Protein AF-A0A822A5V2-F1 (afdb_monomer_lite)

pLDDT: mean 75.01, std 18.87, range [38.03, 96.69]

Sequence (146 aa):
MGPTRIIEQYFSYCEELCQGFEPLARSSLFTILDVCKSSTRKSLQGIDYFAADAGEGFEASEILKENQIRSFFGRMDRERQKASSKESNIIPMDIDNNAGENSNEEIELDLEALEDFQDIEAAVEETTVIINTFASAKTALETSTT

Radius of gyration: 35.61 Å; chains: 1; bounding box: 62×39×104 Å

Foldseek 3Di:
DDLVVVVVVQVVCCVPPVVPDDDDDPVVSVVVVVVVVVVVVVVVVVVVVVVVVVVVVVVVVVVVVVVVVVVVVVVVVVVVVVVVVVVVPDDDDDDDDDDDDDDPPDDPDPPPPPPPPPVVVVVVVVVVVVVVVVVVVVVVVVVVVD

Structure (mmCIF, N/CA/C/O backbone):
data_AF-A0A822A5V2-F1
#
_entry.id   AF-A0A822A5V2-F1
#
loop_
_atom_site.group_PDB
_atom_site.id
_atom_site.type_symbol
_atom_site.label_atom_id
_atom_site.label_alt_id
_atom_site.label_comp_id
_atom_site.label_asym_id
_atom_site.label_entity_id
_atom_site.label_seq_id
_atom_site.pdbx_PDB_ins_code
_atom_site.Cartn_x
_atom_site.Cartn_y
_atom_site.Cartn_z
_atom_site.occupancy
_atom_site.B_iso_or_equiv
_atom_site.auth_seq_id
_atom_site.auth_comp_id
_atom_site.auth_asym_id
_atom_site.auth_atom_id
_atom_site.pdbx_PDB_model_num
ATOM 1 N N . MET A 1 1 ? -0.060 -11.703 13.707 1.00 60.88 1 MET A N 1
ATOM 2 C CA . MET A 1 1 ? -1.080 -11.363 14.726 1.00 60.88 1 MET A CA 1
ATOM 3 C C . MET A 1 1 ? -2.455 -11.708 14.167 1.00 60.88 1 MET A C 1
ATOM 5 O O . MET A 1 1 ? -2.743 -11.298 13.053 1.00 60.88 1 MET A O 1
ATOM 9 N N . GLY A 1 2 ? -3.255 -12.522 14.863 1.00 86.25 2 GLY A N 1
ATOM 10 C CA . GLY A 1 2 ? -4.600 -12.906 14.405 1.00 86.25 2 GLY A CA 1
ATOM 11 C C . GLY A 1 2 ? -5.673 -11.899 14.849 1.00 86.25 2 GLY A C 1
ATOM 12 O O . GLY A 1 2 ? -5.506 -11.298 15.910 1.00 86.25 2 GLY A O 1
ATOM 13 N N . PRO A 1 3 ? -6.777 -11.725 14.095 1.00 90.38 3 PRO A N 1
ATOM 14 C CA . PRO A 1 3 ? -7.805 -10.720 14.391 1.00 90.38 3 PRO A CA 1
ATOM 15 C C . PRO A 1 3 ? -8.432 -10.891 15.782 1.00 90.38 3 PRO A C 1
ATOM 17 O O . PRO A 1 3 ? -8.658 -9.905 16.472 1.00 90.38 3 PRO A O 1
ATOM 20 N N . THR A 1 4 ? -8.598 -12.128 16.258 1.00 94.12 4 THR A N 1
ATOM 21 C CA . THR A 1 4 ? -9.082 -12.423 17.618 1.00 94.12 4 THR A CA 1
ATOM 22 C C . THR A 1 4 ? -8.193 -11.820 18.708 1.00 94.12 4 THR A C 1
ATOM 24 O O . THR A 1 4 ? -8.698 -11.211 19.642 1.00 94.12 4 THR A O 1
ATOM 27 N N . ARG A 1 5 ? -6.867 -11.924 18.556 1.00 95.38 5 ARG A N 1
ATOM 28 C CA . ARG A 1 5 ? -5.882 -11.407 19.520 1.00 95.38 5 ARG A CA 1
ATOM 29 C C . ARG A 1 5 ? -5.918 -9.878 19.596 1.00 95.38 5 ARG A C 1
ATOM 31 O O . ARG A 1 5 ? -5.816 -9.316 20.678 1.00 95.38 5 ARG A O 1
ATOM 38 N N . ILE A 1 6 ? -6.069 -9.219 18.446 1.00 94.81 6 ILE A N 1
ATOM 39 C CA . ILE A 1 6 ? -6.173 -7.753 18.351 1.00 94.81 6 ILE A CA 1
ATOM 40 C C . ILE A 1 6 ? -7.456 -7.275 19.040 1.00 94.81 6 ILE A C 1
ATOM 42 O O . ILE A 1 6 ? -7.445 -6.291 19.770 1.00 94.81 6 ILE A O 1
ATOM 46 N N . ILE A 1 7 ? -8.553 -8.005 18.843 1.00 95.62 7 ILE A N 1
ATOM 47 C CA . ILE A 1 7 ? -9.839 -7.711 19.478 1.00 95.62 7 ILE A CA 1
ATOM 48 C C . ILE A 1 7 ? -9.764 -7.900 20.999 1.00 95.62 7 ILE A C 1
ATOM 50 O O . ILE A 1 7 ? -10.285 -7.072 21.736 1.00 95.62 7 ILE A O 1
ATOM 54 N N . GLU A 1 8 ? -9.102 -8.952 21.484 1.00 94.94 8 GLU A N 1
ATOM 55 C CA . GLU A 1 8 ? -8.867 -9.152 22.922 1.00 94.94 8 GLU A CA 1
ATOM 56 C C . GLU A 1 8 ? -8.075 -7.990 23.531 1.00 94.94 8 GLU A C 1
ATOM 58 O O . GLU A 1 8 ? -8.484 -7.447 24.552 1.00 94.94 8 GLU A O 1
ATOM 63 N N . GLN A 1 9 ? -7.004 -7.550 22.866 1.00 94.88 9 GLN A N 1
ATOM 64 C CA . GLN A 1 9 ? -6.216 -6.394 23.304 1.00 94.88 9 GLN A CA 1
ATOM 65 C C . GLN A 1 9 ? -7.025 -5.095 23.311 1.00 94.88 9 GLN A C 1
ATOM 67 O O . GLN A 1 9 ? -6.864 -4.290 24.222 1.00 94.88 9 GLN A O 1
ATOM 72 N N . TYR A 1 10 ? -7.905 -4.897 22.326 1.00 94.62 10 TYR A N 1
ATOM 73 C CA . TYR A 1 10 ? -8.815 -3.754 22.299 1.00 94.62 10 TYR A CA 1
ATOM 74 C C . TYR A 1 10 ? -9.732 -3.731 23.528 1.00 94.62 10 TYR A C 1
ATOM 76 O O . TYR A 1 10 ? -9.873 -2.687 24.159 1.00 94.62 10 TYR A O 1
ATOM 84 N N . PHE A 1 11 ? -10.309 -4.874 23.910 1.00 94.25 11 PHE A N 1
ATOM 85 C CA . PHE A 1 11 ? -11.147 -4.934 25.109 1.00 94.25 11 PHE A CA 1
ATOM 86 C C . PHE A 1 11 ? -10.349 -4.697 26.390 1.00 94.25 11 PHE A C 1
ATOM 88 O O . PHE A 1 11 ? -10.788 -3.893 27.205 1.00 94.25 11 PHE A O 1
ATOM 95 N N . SER A 1 12 ? -9.166 -5.305 26.539 1.00 93.44 12 SER A N 1
ATOM 96 C CA . SER A 1 12 ? -8.291 -5.041 27.693 1.00 93.44 12 SER A CA 1
ATOM 97 C C . SER A 1 12 ? -7.921 -3.559 27.798 1.00 93.44 12 SER A C 1
ATOM 99 O O . SER A 1 12 ? -7.987 -2.976 28.873 1.00 93.44 12 SER A O 1
ATOM 101 N N . TYR A 1 13 ? -7.621 -2.914 26.669 1.00 93.62 13 TYR A N 1
ATOM 102 C CA . TYR A 1 13 ? -7.358 -1.477 26.620 1.00 93.62 13 TYR A CA 1
ATOM 103 C C . TYR A 1 13 ? -8.572 -0.644 27.063 1.00 93.62 13 TYR A C 1
ATOM 105 O O . TYR A 1 13 ? -8.426 0.293 27.848 1.00 93.62 13 TYR A O 1
ATOM 113 N N . CYS A 1 14 ? -9.775 -0.987 26.592 1.00 91.88 14 CYS A N 1
ATOM 114 C CA . CYS A 1 14 ? -10.994 -0.277 26.974 1.00 91.88 14 CYS A CA 1
ATOM 115 C C . CYS A 1 14 ? -11.336 -0.443 28.462 1.00 91.88 14 CYS A C 1
ATOM 117 O O . CYS A 1 14 ? -11.802 0.514 29.077 1.00 91.88 14 CYS A O 1
ATOM 119 N N . GLU A 1 15 ? -11.083 -1.620 29.039 1.00 89.44 15 GLU A N 1
ATOM 120 C CA . GLU A 1 15 ? -11.267 -1.886 30.471 1.00 89.44 15 GLU A CA 1
ATOM 121 C C . GLU A 1 15 ? -10.287 -1.087 31.342 1.00 89.44 15 GLU A C 1
ATOM 123 O O . GLU A 1 15 ? -10.675 -0.575 32.392 1.00 89.44 15 GLU A O 1
ATOM 128 N N . GLU A 1 16 ? -9.033 -0.952 30.906 1.00 90.69 16 GLU A N 1
ATOM 129 C CA . GLU A 1 16 ? -7.975 -0.308 31.690 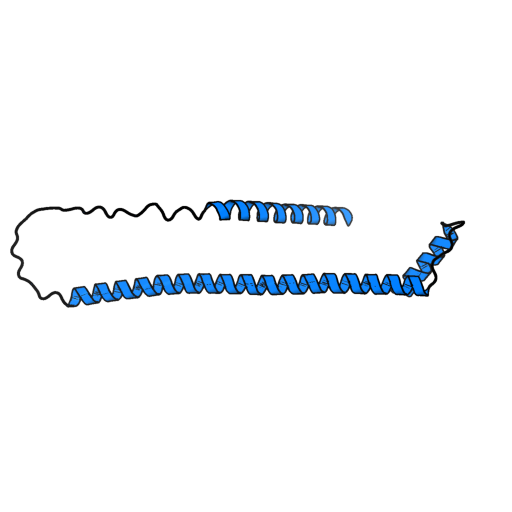1.00 90.69 16 GLU A CA 1
ATOM 130 C C . GLU A 1 16 ? -7.973 1.224 31.579 1.00 90.69 16 GLU A C 1
ATOM 132 O O . GLU A 1 16 ? -7.717 1.914 32.566 1.00 90.69 16 GLU A O 1
ATOM 137 N N . LEU A 1 17 ? -8.227 1.773 30.386 1.00 87.56 17 LEU A N 1
ATOM 138 C CA . LEU A 1 17 ? -7.911 3.173 30.072 1.00 87.56 17 LEU A CA 1
ATOM 139 C C . LEU A 1 17 ? -9.111 4.007 29.610 1.00 87.56 17 LEU A C 1
ATOM 141 O O . LEU A 1 17 ? -9.004 5.231 29.539 1.00 87.56 17 LEU A O 1
ATOM 145 N N . CYS A 1 18 ? -10.256 3.390 29.306 1.00 80.62 18 CYS A N 1
ATOM 146 C CA . CYS A 1 18 ? -11.403 4.081 28.709 1.00 80.62 18 CYS A CA 1
ATOM 147 C C . CYS A 1 18 ? -12.631 4.110 29.634 1.00 80.62 18 CYS A C 1
ATOM 149 O O . CYS A 1 18 ? -13.735 3.730 29.241 1.00 80.62 18 CYS A O 1
ATOM 151 N N . GLN A 1 19 ? -12.465 4.589 30.871 1.00 79.00 19 GLN A N 1
ATOM 152 C CA . GLN A 1 19 ? -13.577 4.733 31.816 1.00 79.00 19 GLN A CA 1
ATOM 153 C C . GLN A 1 19 ? -14.665 5.671 31.248 1.00 79.00 19 GLN A C 1
ATOM 155 O O . GLN A 1 19 ? -14.422 6.855 31.025 1.00 79.00 19 GLN A O 1
ATOM 160 N N . GLY A 1 20 ? -15.864 5.131 30.998 1.00 79.25 20 GLY A N 1
ATOM 161 C CA . GLY A 1 20 ? -17.001 5.856 30.407 1.00 79.25 20 GLY A CA 1
ATOM 162 C C . GLY A 1 20 ? -17.169 5.700 28.889 1.00 79.25 20 GLY A C 1
ATOM 163 O O . GLY A 1 20 ? -18.099 6.275 28.328 1.00 79.25 20 GLY A O 1
ATOM 164 N N . PHE A 1 21 ? -16.311 4.923 28.223 1.00 83.19 21 PHE A N 1
ATOM 165 C CA . PHE A 1 21 ? -16.451 4.585 26.808 1.00 83.19 21 PHE A CA 1
ATOM 166 C C . PHE A 1 21 ? -17.109 3.212 26.645 1.00 83.19 21 PHE A C 1
ATOM 168 O O . PHE A 1 21 ? -16.664 2.235 27.246 1.00 83.19 21 PHE A O 1
ATOM 175 N N . GLU A 1 22 ? -18.150 3.123 25.817 1.00 89.31 22 GLU A N 1
ATOM 176 C CA . GLU A 1 22 ? -18.754 1.838 25.466 1.00 89.31 22 GLU A CA 1
ATOM 177 C C . GLU A 1 22 ? -17.972 1.208 24.300 1.00 89.31 22 GLU A C 1
ATOM 179 O O . GLU A 1 22 ? -17.947 1.772 23.201 1.00 89.31 22 GLU A O 1
ATOM 184 N N . PRO A 1 23 ? -17.290 0.068 24.518 1.00 91.12 23 PRO A N 1
ATOM 185 C CA . PRO A 1 23 ? -16.477 -0.551 23.485 1.00 91.12 23 PRO A CA 1
ATOM 186 C C . PRO A 1 23 ? -17.340 -1.081 22.337 1.00 91.12 23 PRO A C 1
ATOM 188 O O . PRO A 1 23 ? -18.458 -1.563 22.527 1.00 91.12 23 PRO A O 1
ATOM 191 N N . LEU A 1 24 ? -16.791 -1.037 21.123 1.00 93.81 24 LEU A N 1
ATOM 192 C CA . LEU A 1 24 ? -17.468 -1.558 19.940 1.00 93.81 24 LEU A CA 1
ATOM 193 C C . LEU A 1 24 ? -17.725 -3.064 20.071 1.00 93.81 24 LEU A C 1
ATOM 195 O O . LEU A 1 24 ? -16.899 -3.829 20.575 1.00 93.81 24 LEU A O 1
ATOM 199 N N . ALA A 1 25 ? -18.858 -3.506 19.523 1.00 94.81 25 ALA A N 1
ATOM 200 C CA . ALA A 1 25 ? -19.194 -4.921 19.457 1.00 94.81 25 ALA A CA 1
ATOM 201 C C . ALA A 1 25 ? -18.127 -5.720 18.688 1.00 94.81 25 ALA A C 1
ATOM 203 O O . ALA A 1 25 ? -17.580 -5.263 17.679 1.00 94.81 25 ALA A O 1
ATOM 204 N N . ARG A 1 26 ? -17.893 -6.969 19.119 1.00 94.56 26 ARG A N 1
ATOM 205 C CA . ARG A 1 26 ? -16.935 -7.891 18.475 1.00 94.56 26 ARG A CA 1
ATOM 206 C C . ARG A 1 26 ? -17.142 -8.003 16.967 1.00 94.56 26 ARG A C 1
ATOM 208 O O . ARG A 1 26 ? -16.166 -7.993 16.227 1.00 94.56 26 ARG A O 1
ATOM 215 N N . SER A 1 27 ? -18.392 -8.101 16.514 1.00 95.88 27 SER A N 1
ATOM 216 C CA . SER A 1 27 ? -18.734 -8.195 15.090 1.00 95.88 27 SER A CA 1
ATOM 217 C C . SER A 1 27 ? -18.236 -6.986 14.299 1.00 95.88 27 SER A C 1
ATOM 219 O O . SER A 1 27 ? -17.598 -7.163 13.267 1.00 95.88 27 SER A O 1
ATOM 221 N N . SER A 1 28 ? -18.451 -5.772 14.807 1.00 96.69 28 SER A N 1
ATOM 222 C CA . SER A 1 28 ? -17.981 -4.536 14.176 1.00 96.69 28 SER A CA 1
ATOM 223 C C . SER A 1 28 ? -16.459 -4.497 14.069 1.00 96.69 28 SER A C 1
ATOM 225 O O . SER A 1 28 ? -15.928 -4.142 13.020 1.00 96.69 28 SER A O 1
ATOM 227 N N . LEU A 1 29 ? -15.749 -4.919 15.119 1.00 96.00 29 LEU A N 1
ATOM 228 C CA . LEU A 1 29 ? -14.286 -4.987 15.103 1.00 96.00 29 LEU A CA 1
ATOM 229 C C . LEU A 1 29 ? -13.772 -5.999 14.072 1.00 96.00 29 LEU A C 1
ATOM 231 O O . LEU A 1 29 ? -12.828 -5.701 13.343 1.00 96.00 29 LEU A O 1
ATOM 235 N N . PHE A 1 30 ? -14.410 -7.168 13.955 1.00 95.88 30 PHE A N 1
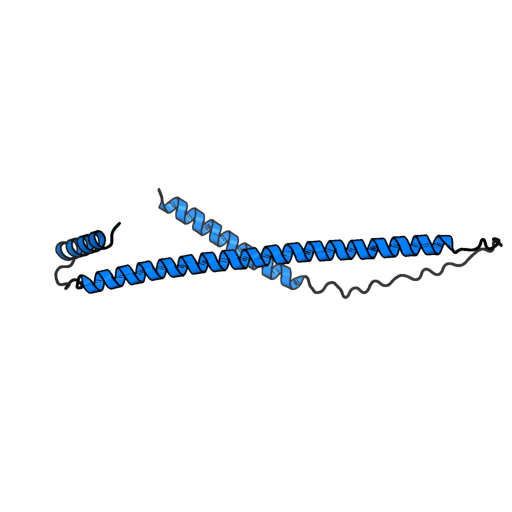ATOM 236 C CA . PHE A 1 30 ? -14.075 -8.133 12.905 1.00 95.88 30 PHE A CA 1
ATOM 237 C C . PHE A 1 30 ? -14.298 -7.556 11.506 1.00 95.88 30 PHE A C 1
ATOM 239 O O . PHE A 1 30 ? -13.420 -7.699 10.658 1.00 95.88 30 PHE A O 1
ATOM 246 N N . THR A 1 31 ? -15.415 -6.860 11.279 1.00 96.38 31 THR A N 1
ATOM 247 C CA . THR A 1 31 ? -15.690 -6.187 10.002 1.00 96.38 31 THR A CA 1
ATOM 248 C C . THR A 1 31 ? -14.618 -5.152 9.674 1.00 96.38 31 THR A C 1
ATOM 250 O O . THR A 1 31 ? -14.107 -5.132 8.559 1.00 96.38 31 THR A O 1
ATOM 253 N N . ILE A 1 32 ? -14.229 -4.319 10.644 1.00 95.50 32 ILE A N 1
ATOM 254 C CA . ILE A 1 32 ? -13.173 -3.313 10.462 1.00 95.50 32 ILE A CA 1
ATOM 255 C C . ILE A 1 32 ? -11.857 -3.987 10.065 1.00 95.50 32 ILE A C 1
ATOM 257 O O . ILE A 1 32 ? -11.239 -3.599 9.076 1.00 95.50 32 ILE A O 1
ATOM 261 N N . LEU A 1 33 ? -11.438 -5.020 10.799 1.00 94.94 33 LEU A N 1
ATOM 262 C CA . LEU A 1 33 ? -10.190 -5.727 10.513 1.00 94.94 33 LEU A CA 1
ATOM 263 C C . LEU A 1 33 ? -10.207 -6.413 9.140 1.00 94.94 33 LEU A C 1
ATOM 265 O O . LEU A 1 33 ? -9.185 -6.424 8.452 1.00 94.94 33 LEU A O 1
ATOM 269 N N . ASP A 1 34 ? -11.351 -6.953 8.721 1.00 93.81 34 ASP A N 1
ATOM 270 C CA . ASP A 1 34 ? -11.504 -7.586 7.411 1.00 93.81 34 ASP A CA 1
ATOM 271 C C . ASP A 1 34 ? -11.448 -6.571 6.258 1.00 93.81 34 ASP A C 1
ATOM 273 O O . ASP A 1 34 ? -10.752 -6.786 5.260 1.00 93.81 34 ASP A O 1
ATOM 277 N N . VAL A 1 35 ? -12.097 -5.415 6.425 1.00 94.12 35 VAL A N 1
ATOM 278 C CA . VAL A 1 35 ? -12.021 -4.306 5.464 1.00 94.12 35 VAL A CA 1
ATOM 279 C C . VAL A 1 35 ? -10.595 -3.775 5.368 1.00 94.12 35 VAL A C 1
ATOM 281 O O . VAL A 1 35 ? -10.089 -3.613 4.258 1.00 94.12 35 VAL A O 1
ATOM 284 N N . CYS A 1 36 ? -9.912 -3.559 6.494 1.00 91.38 36 CYS A N 1
ATOM 285 C CA . CYS A 1 36 ? -8.517 -3.115 6.510 1.00 91.38 36 CYS A CA 1
ATOM 286 C C . CYS A 1 36 ? -7.608 -4.108 5.780 1.00 91.38 36 CYS A C 1
ATOM 288 O O . CYS A 1 36 ? -6.856 -3.715 4.890 1.00 91.38 36 CYS A O 1
ATOM 290 N N . LYS A 1 37 ? -7.735 -5.408 6.075 1.00 89.44 37 LYS A N 1
ATOM 291 C CA . LYS A 1 37 ? -6.986 -6.468 5.386 1.00 89.44 37 LYS A CA 1
ATOM 292 C C . LYS A 1 37 ? -7.253 -6.462 3.880 1.00 89.44 37 LYS A C 1
ATOM 294 O O . LYS A 1 37 ? -6.324 -6.578 3.080 1.00 89.44 37 LYS A O 1
ATOM 299 N N . SER A 1 38 ? -8.516 -6.321 3.495 1.00 84.88 38 SER A N 1
ATOM 300 C CA . SER A 1 38 ? -8.930 -6.257 2.094 1.00 84.88 38 SER A CA 1
ATOM 301 C C . SER A 1 38 ? -8.390 -5.012 1.390 1.00 84.88 38 SER A C 1
ATOM 303 O O . SER A 1 38 ? -7.961 -5.103 0.243 1.00 84.88 38 SER A O 1
ATOM 305 N N . SER A 1 39 ? -8.368 -3.867 2.072 1.00 90.50 39 SER A N 1
ATOM 306 C CA . SER A 1 39 ? -7.810 -2.611 1.566 1.00 90.50 39 SER A CA 1
ATOM 307 C C . SER A 1 39 ? -6.307 -2.732 1.318 1.00 90.50 39 SER A C 1
ATOM 309 O O . SER A 1 39 ? -5.841 -2.462 0.212 1.00 90.50 39 SER A O 1
ATOM 311 N N . THR A 1 40 ? -5.556 -3.255 2.293 1.00 89.69 40 THR A N 1
ATOM 312 C CA . THR A 1 40 ? -4.116 -3.511 2.145 1.00 89.69 40 THR A CA 1
ATOM 313 C C . THR A 1 40 ? -3.833 -4.455 0.981 1.00 89.69 40 THR A C 1
ATOM 315 O O . THR A 1 40 ? -2.952 -4.181 0.173 1.00 89.69 40 THR A O 1
ATOM 318 N N . ARG A 1 41 ? -4.614 -5.535 0.841 1.00 92.06 41 ARG A N 1
ATOM 319 C CA . ARG A 1 41 ? -4.458 -6.480 -0.271 1.00 92.06 41 ARG A CA 1
ATOM 320 C C . ARG A 1 41 ? -4.714 -5.826 -1.631 1.00 92.06 41 ARG A C 1
ATOM 322 O O . ARG A 1 41 ? -3.946 -6.063 -2.554 1.00 92.06 41 ARG A O 1
ATOM 329 N N . LYS A 1 42 ? -5.775 -5.022 -1.757 1.00 90.94 42 LYS A N 1
ATOM 330 C CA . LYS A 1 42 ? -6.094 -4.300 -3.000 1.00 90.94 42 LYS A CA 1
ATOM 331 C C . LYS A 1 42 ? -5.013 -3.284 -3.358 1.00 90.94 42 LYS A C 1
ATOM 333 O O . LYS A 1 42 ? -4.641 -3.203 -4.519 1.00 90.94 42 LYS A O 1
ATOM 338 N N . SER A 1 43 ? -4.508 -2.545 -2.371 1.00 92.44 43 SER A N 1
ATOM 339 C CA . SER A 1 43 ? -3.412 -1.591 -2.566 1.00 92.44 43 SER A CA 1
ATOM 340 C C . SER A 1 43 ? -2.152 -2.290 -3.082 1.00 92.44 43 SER A C 1
ATOM 342 O O . SER A 1 43 ? -1.599 -1.885 -4.099 1.00 92.44 43 SER A O 1
ATOM 344 N N . LEU A 1 44 ? -1.767 -3.407 -2.453 1.00 91.69 44 LEU A N 1
ATOM 345 C CA . LEU A 1 44 ? -0.614 -4.201 -2.881 1.00 91.69 44 LEU A CA 1
ATOM 346 C C . LEU A 1 44 ? -0.792 -4.751 -4.302 1.00 91.69 44 LEU A C 1
ATOM 348 O O . LEU A 1 44 ? 0.091 -4.604 -5.133 1.00 91.69 44 LEU A O 1
ATOM 352 N N . GLN A 1 45 ? -1.968 -5.305 -4.606 1.00 91.44 45 GLN A N 1
ATOM 353 C CA . GLN A 1 45 ? -2.277 -5.789 -5.950 1.00 91.44 45 GLN A CA 1
ATOM 354 C C . GLN A 1 45 ? -2.243 -4.663 -6.995 1.00 91.44 45 GLN A C 1
ATOM 356 O O . GLN A 1 45 ? -1.818 -4.886 -8.124 1.00 91.44 45 GLN A O 1
ATOM 361 N N . GLY A 1 46 ? -2.701 -3.461 -6.634 1.00 92.62 46 GLY A N 1
ATOM 362 C CA . GLY A 1 46 ? -2.595 -2.283 -7.491 1.00 92.62 46 GLY A CA 1
ATOM 363 C C . GLY A 1 46 ? -1.138 -1.935 -7.794 1.00 92.62 46 GLY A C 1
ATOM 364 O O . GLY A 1 46 ? -0.809 -1.685 -8.947 1.00 92.62 46 GLY A O 1
ATOM 365 N N . ILE A 1 47 ? -0.262 -1.987 -6.786 1.00 94.81 47 ILE A N 1
ATOM 366 C CA . ILE A 1 47 ? 1.185 -1.789 -6.960 1.00 94.81 47 ILE A CA 1
ATOM 367 C C . ILE A 1 47 ? 1.777 -2.856 -7.886 1.00 94.81 47 ILE A C 1
ATOM 369 O O . ILE A 1 47 ? 2.508 -2.501 -8.805 1.00 94.81 47 ILE A O 1
ATOM 373 N N . ASP A 1 48 ? 1.438 -4.132 -7.688 1.00 93.62 48 ASP A N 1
ATOM 374 C CA . ASP A 1 48 ? 1.931 -5.225 -8.537 1.00 93.62 48 ASP A CA 1
ATOM 375 C C . ASP A 1 48 ? 1.512 -5.031 -10.003 1.00 93.62 48 ASP A C 1
ATOM 377 O O . ASP A 1 48 ? 2.315 -5.227 -10.913 1.00 93.62 48 ASP A O 1
ATOM 381 N N . TYR A 1 49 ? 0.267 -4.596 -10.232 1.00 93.12 49 TYR A N 1
ATOM 382 C CA . TYR A 1 49 ? -0.234 -4.267 -11.566 1.00 93.12 49 TYR A CA 1
ATOM 383 C C . TYR A 1 49 ? 0.541 -3.105 -12.195 1.00 93.12 49 TYR A C 1
ATOM 385 O O . TYR A 1 49 ? 1.013 -3.230 -13.318 1.00 93.12 49 TYR A O 1
ATOM 393 N N . PHE A 1 50 ? 0.718 -2.000 -11.465 1.00 92.81 50 PHE A N 1
ATOM 394 C CA . PHE A 1 50 ? 1.480 -0.848 -11.954 1.00 92.81 50 PHE A CA 1
ATOM 395 C C . PHE A 1 50 ? 2.939 -1.201 -12.259 1.00 92.81 50 PHE A C 1
ATOM 397 O O . PHE A 1 50 ? 3.488 -0.724 -13.246 1.00 92.81 50 PHE A O 1
ATOM 404 N N . ALA A 1 51 ? 3.573 -2.033 -11.432 1.00 92.88 51 ALA A N 1
ATOM 405 C CA . ALA A 1 51 ? 4.946 -2.472 -11.655 1.00 92.88 51 ALA A CA 1
ATOM 406 C C . ALA A 1 51 ? 5.071 -3.352 -12.909 1.00 92.88 51 ALA A C 1
ATOM 408 O O . ALA A 1 51 ? 6.021 -3.185 -13.673 1.00 92.88 51 ALA A O 1
ATOM 409 N N . ALA A 1 52 ? 4.116 -4.260 -13.131 1.00 93.19 52 ALA A N 1
ATOM 410 C CA . ALA A 1 52 ? 4.073 -5.091 -14.332 1.00 93.19 52 ALA A CA 1
ATOM 411 C C . ALA A 1 52 ? 3.848 -4.248 -15.598 1.00 93.19 52 ALA A C 1
ATOM 413 O O . ALA A 1 52 ? 4.625 -4.354 -16.542 1.00 93.19 52 ALA A O 1
ATOM 414 N N . ASP A 1 53 ? 2.850 -3.361 -15.575 1.00 93.31 53 ASP A N 1
ATOM 415 C CA . ASP A 1 53 ? 2.515 -2.454 -16.680 1.00 93.31 53 ASP A CA 1
ATOM 416 C C . ASP A 1 53 ? 3.695 -1.535 -17.042 1.00 93.31 53 ASP A C 1
ATOM 418 O O . ASP A 1 53 ? 4.068 -1.397 -18.208 1.00 93.31 53 ASP A O 1
ATOM 422 N N . ALA A 1 54 ? 4.371 -0.978 -16.032 1.00 92.06 54 ALA A N 1
ATOM 423 C CA . ALA A 1 54 ? 5.583 -0.195 -16.241 1.00 92.06 54 ALA A CA 1
ATOM 424 C C . ALA A 1 54 ? 6.704 -1.031 -16.884 1.00 92.06 54 ALA A C 1
ATOM 426 O O . ALA A 1 54 ? 7.360 -0.560 -17.813 1.00 92.06 54 ALA A O 1
ATOM 427 N N . GLY A 1 55 ? 6.916 -2.267 -16.420 1.00 93.31 55 GLY A N 1
ATOM 428 C CA . GLY A 1 55 ? 7.912 -3.180 -16.985 1.00 93.31 55 GLY A CA 1
ATOM 429 C C . GLY A 1 55 ? 7.685 -3.452 -18.474 1.00 93.31 55 GLY A C 1
ATOM 430 O O . GLY A 1 55 ? 8.615 -3.305 -19.266 1.00 93.31 55 GLY A O 1
ATOM 431 N N . GLU A 1 56 ? 6.444 -3.759 -18.859 1.00 92.56 56 GLU A N 1
ATOM 432 C CA . GLU A 1 56 ? 6.065 -3.983 -20.260 1.00 92.56 56 GLU A CA 1
ATOM 433 C C . GLU A 1 56 ? 6.281 -2.729 -21.123 1.00 92.56 56 GLU A C 1
ATOM 435 O O . GLU A 1 56 ? 6.814 -2.811 -22.234 1.00 92.56 56 GLU A O 1
ATOM 440 N N . GLY A 1 57 ? 5.929 -1.547 -20.606 1.00 91.69 57 GLY A N 1
ATOM 441 C CA . GLY A 1 57 ? 6.140 -0.277 -21.304 1.00 91.69 57 GLY A CA 1
ATOM 442 C C . GLY A 1 57 ? 7.619 0.040 -21.551 1.00 91.69 57 GLY A C 1
ATOM 443 O O . GLY A 1 57 ? 7.989 0.491 -22.641 1.00 91.69 57 GLY A O 1
ATOM 444 N N . PHE A 1 58 ? 8.483 -0.220 -20.566 1.00 92.88 58 PHE A N 1
ATOM 445 C CA . PHE A 1 58 ? 9.925 -0.011 -20.713 1.00 92.88 58 PHE A CA 1
ATOM 446 C C . PHE A 1 58 ? 10.559 -1.001 -21.694 1.00 92.88 58 PHE A C 1
ATOM 448 O O . PHE A 1 58 ? 11.324 -0.572 -22.560 1.00 92.88 58 PHE A O 1
ATOM 455 N N . GLU A 1 59 ? 10.198 -2.283 -21.625 1.00 93.81 59 GLU A N 1
ATOM 456 C CA . GLU A 1 59 ? 10.684 -3.305 -22.560 1.00 93.81 59 GLU A CA 1
ATOM 457 C C . GLU A 1 59 ? 10.276 -2.978 -24.007 1.00 93.81 59 GLU A C 1
ATOM 459 O O . GLU A 1 59 ? 11.101 -3.002 -24.924 1.00 93.81 59 GLU A O 1
ATOM 464 N N . ALA A 1 60 ? 9.024 -2.563 -24.222 1.00 90.31 60 ALA A N 1
ATOM 465 C CA . ALA A 1 60 ? 8.548 -2.146 -25.539 1.00 90.31 60 ALA A CA 1
ATOM 466 C C . ALA A 1 60 ? 9.319 -0.931 -26.093 1.00 90.31 60 ALA A C 1
ATOM 468 O O . ALA A 1 60 ? 9.622 -0.875 -27.290 1.00 90.31 60 ALA A O 1
ATOM 469 N N . SER A 1 61 ? 9.662 0.033 -25.232 1.00 88.00 61 SER A N 1
ATOM 470 C CA . SER A 1 61 ? 10.455 1.212 -25.604 1.00 88.00 61 SER A CA 1
ATOM 471 C C . SER A 1 61 ? 11.886 0.844 -26.009 1.00 88.00 61 SER A C 1
ATOM 473 O O . SER A 1 61 ? 12.413 1.368 -26.994 1.00 88.00 61 SER A O 1
ATOM 475 N N . GLU A 1 62 ? 12.509 -0.095 -25.297 1.00 92.44 62 GLU A N 1
ATOM 476 C CA . GLU A 1 62 ? 13.852 -0.589 -25.610 1.00 92.44 62 GLU A CA 1
ATOM 477 C C . GLU A 1 62 ? 13.890 -1.294 -26.973 1.00 92.44 62 GLU A C 1
ATOM 479 O O . GLU A 1 62 ? 14.697 -0.939 -27.837 1.00 92.44 62 GLU A O 1
ATOM 484 N N . ILE A 1 63 ? 12.925 -2.181 -27.232 1.00 91.12 63 ILE A N 1
ATOM 485 C CA . ILE A 1 63 ? 12.772 -2.867 -28.523 1.00 91.12 63 ILE A CA 1
ATOM 486 C C . ILE A 1 63 ? 12.563 -1.864 -29.669 1.00 91.12 63 ILE A C 1
ATOM 488 O O . ILE A 1 63 ? 13.089 -2.036 -30.775 1.00 91.12 63 ILE A O 1
ATOM 492 N N . LEU A 1 64 ? 11.789 -0.801 -29.439 1.00 88.75 64 LEU A N 1
ATOM 493 C CA . LEU A 1 64 ? 11.573 0.253 -30.432 1.00 88.75 64 LEU A CA 1
ATOM 494 C C . LEU A 1 64 ? 12.872 0.979 -30.784 1.00 88.75 64 LEU A C 1
ATOM 496 O O . LEU A 1 64 ? 13.156 1.164 -31.971 1.00 88.75 64 LEU A O 1
ATOM 500 N N . LYS A 1 65 ? 13.683 1.338 -29.783 1.00 90.06 65 LYS A N 1
ATOM 501 C CA . LYS A 1 65 ? 14.988 1.983 -29.995 1.00 90.06 65 LYS A CA 1
ATOM 502 C C . LYS A 1 65 ? 15.927 1.085 -30.793 1.00 90.06 65 LYS A C 1
ATOM 504 O O . LYS A 1 65 ? 16.509 1.537 -31.780 1.00 90.06 65 LYS A O 1
ATOM 509 N N . GLU A 1 66 ? 16.032 -0.191 -30.430 1.00 87.12 66 GLU A N 1
ATOM 510 C CA . GLU A 1 66 ? 16.865 -1.150 -31.163 1.00 87.12 66 GLU A CA 1
ATOM 511 C C . GLU A 1 66 ? 16.430 -1.290 -32.624 1.00 87.12 66 GLU A C 1
ATOM 513 O O . GLU A 1 66 ? 17.258 -1.260 -33.540 1.00 87.12 66 GLU A O 1
ATOM 518 N N . ASN A 1 67 ? 15.123 -1.385 -32.869 1.00 86.75 67 ASN A N 1
ATOM 519 C CA . ASN A 1 67 ? 14.587 -1.486 -34.222 1.00 86.75 67 ASN A CA 1
ATOM 520 C C . ASN A 1 67 ? 14.812 -0.210 -35.037 1.00 86.75 67 ASN A C 1
ATOM 522 O O . ASN A 1 67 ? 15.141 -0.299 -36.224 1.00 86.75 67 ASN A O 1
ATOM 526 N N . GLN A 1 68 ? 14.691 0.969 -34.425 1.00 89.56 68 GLN A N 1
ATOM 527 C CA . GLN A 1 68 ? 15.010 2.232 -35.085 1.00 89.56 68 GLN A CA 1
ATOM 528 C C . GLN A 1 68 ? 16.487 2.288 -35.483 1.00 89.56 68 GLN A C 1
ATOM 530 O O . GLN A 1 68 ? 16.777 2.522 -36.659 1.00 89.56 68 GLN A O 1
ATOM 535 N N . ILE A 1 69 ? 17.403 1.963 -34.566 1.00 87.75 69 ILE A N 1
ATOM 536 C CA . ILE A 1 69 ? 18.850 1.910 -34.823 1.00 87.75 69 ILE A CA 1
ATOM 537 C C . ILE A 1 69 ? 19.164 0.920 -35.951 1.00 87.75 69 ILE A C 1
ATOM 539 O O . ILE A 1 69 ? 19.848 1.256 -36.922 1.00 87.75 69 ILE A O 1
ATOM 543 N N . ARG A 1 70 ? 18.607 -0.292 -35.879 1.00 87.00 70 ARG A N 1
ATOM 544 C CA . ARG A 1 70 ? 18.794 -1.326 -36.902 1.00 87.00 70 ARG A CA 1
ATOM 545 C C . ARG A 1 70 ? 18.265 -0.885 -38.265 1.00 87.00 70 ARG A C 1
ATOM 547 O O . ARG A 1 70 ? 18.903 -1.139 -39.286 1.00 87.00 70 ARG A O 1
ATOM 554 N N . SER A 1 71 ? 17.112 -0.219 -38.299 1.00 86.38 71 SER A N 1
ATOM 555 C CA . SER A 1 71 ? 16.526 0.291 -39.540 1.00 86.38 71 SER A CA 1
ATOM 556 C C . SER A 1 71 ? 17.348 1.433 -40.144 1.00 86.38 71 SER A C 1
ATOM 558 O O . SER A 1 71 ? 17.508 1.480 -41.365 1.00 86.38 71 SER A O 1
ATOM 560 N N . PHE A 1 72 ? 17.917 2.304 -39.305 1.00 89.44 72 PHE A N 1
ATOM 561 C CA . PHE A 1 72 ? 18.787 3.400 -39.717 1.00 89.44 72 PHE A CA 1
ATOM 562 C C . PHE A 1 72 ? 20.061 2.863 -40.375 1.00 89.44 72 PHE A C 1
ATOM 564 O O . PHE A 1 72 ? 20.333 3.177 -41.536 1.00 89.44 72 PHE A O 1
ATOM 571 N N . PHE A 1 73 ? 20.784 1.966 -39.698 1.00 87.62 73 PHE A N 1
ATOM 572 C CA . PHE A 1 73 ? 21.982 1.342 -40.267 1.00 87.62 73 PHE A CA 1
ATOM 573 C C . PHE A 1 73 ? 21.666 0.501 -41.510 1.00 87.62 73 PHE A C 1
ATOM 575 O O . PHE A 1 73 ? 22.367 0.593 -42.513 1.00 87.62 73 PHE A O 1
ATOM 582 N N . GLY A 1 74 ? 20.540 -0.217 -41.520 1.00 86.00 74 GLY A N 1
ATOM 583 C CA . GLY A 1 74 ? 20.101 -0.961 -42.700 1.00 86.00 74 GLY A CA 1
ATOM 584 C C . GLY A 1 74 ? 19.794 -0.078 -43.918 1.00 86.00 74 GLY A C 1
ATOM 585 O O . GLY A 1 74 ? 19.978 -0.524 -45.050 1.00 86.00 74 GLY A O 1
ATOM 586 N N . ARG A 1 75 ? 19.335 1.168 -43.725 1.00 85.69 75 ARG A N 1
ATOM 587 C CA . ARG A 1 75 ? 19.193 2.150 -44.818 1.00 85.69 75 ARG A CA 1
ATOM 588 C C . ARG A 1 75 ? 20.562 2.639 -45.292 1.00 85.69 75 ARG A C 1
ATOM 590 O O . ARG A 1 75 ? 20.796 2.659 -46.497 1.00 85.69 75 ARG A O 1
ATOM 597 N N . MET A 1 76 ? 21.472 2.937 -44.366 1.00 81.69 76 MET A N 1
ATOM 598 C CA . MET A 1 76 ? 22.844 3.360 -44.677 1.00 81.69 76 MET A CA 1
ATOM 599 C C . MET A 1 76 ? 23.610 2.317 -45.504 1.00 81.69 76 MET A C 1
ATOM 601 O O . MET A 1 76 ? 24.261 2.669 -46.488 1.00 81.69 76 MET A O 1
ATOM 605 N N . ASP A 1 77 ? 23.494 1.032 -45.166 1.00 81.19 77 ASP A N 1
ATOM 606 C CA . ASP A 1 77 ? 24.168 -0.048 -45.897 1.00 81.19 77 ASP A CA 1
ATOM 607 C C . ASP A 1 77 ? 23.626 -0.219 -47.322 1.00 81.19 77 ASP A C 1
ATOM 609 O O . ASP A 1 77 ? 24.390 -0.466 -48.259 1.00 81.19 77 ASP A O 1
ATOM 613 N N . ARG A 1 78 ? 22.315 -0.028 -47.523 1.00 79.31 78 ARG A N 1
ATOM 614 C CA . ARG A 1 78 ? 21.702 -0.062 -48.862 1.00 79.31 78 ARG A CA 1
ATOM 615 C C . ARG A 1 78 ? 22.188 1.089 -49.733 1.00 79.31 78 ARG A C 1
ATOM 617 O O . ARG A 1 78 ? 22.445 0.876 -50.914 1.00 79.31 78 ARG A O 1
ATOM 624 N N . GLU A 1 79 ? 22.327 2.288 -49.172 1.00 73.81 79 GLU A N 1
ATOM 625 C CA . GLU A 1 79 ? 22.859 3.436 -49.912 1.00 73.81 79 GLU A CA 1
ATOM 626 C C . GLU A 1 79 ? 24.345 3.250 -50.257 1.00 73.81 79 GLU A C 1
ATOM 628 O O . GLU A 1 79 ? 24.746 3.512 -51.393 1.00 73.81 79 GLU A O 1
ATOM 633 N N . ARG A 1 80 ? 25.147 2.665 -49.354 1.00 70.62 80 ARG A N 1
ATOM 634 C CA . ARG A 1 80 ? 26.543 2.281 -49.647 1.00 70.62 80 ARG A CA 1
ATOM 635 C C . ARG A 1 80 ? 26.646 1.253 -50.782 1.00 70.62 80 ARG A C 1
ATOM 637 O O . ARG A 1 80 ? 27.500 1.387 -51.655 1.00 70.62 80 ARG A O 1
ATOM 644 N N . GLN A 1 81 ? 25.759 0.258 -50.819 1.00 69.00 81 GLN A N 1
ATOM 645 C CA . GLN A 1 81 ? 25.736 -0.746 -51.892 1.00 69.00 81 GLN 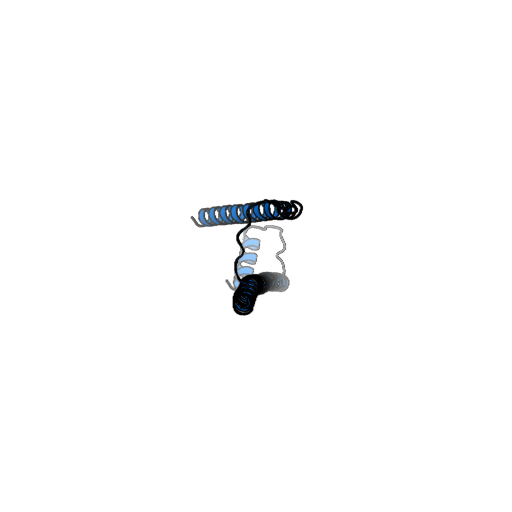A CA 1
ATOM 646 C C . GLN A 1 81 ? 25.265 -0.168 -53.238 1.00 69.00 81 GLN A C 1
ATOM 648 O O . GLN A 1 81 ? 25.815 -0.516 -54.283 1.00 69.00 81 GLN A O 1
ATOM 653 N N . LYS A 1 82 ? 24.298 0.760 -53.236 1.00 69.88 82 LYS A N 1
ATOM 654 C CA . LYS A 1 82 ? 23.873 1.479 -54.452 1.00 69.88 82 LYS A CA 1
ATOM 655 C C . LYS A 1 82 ? 24.973 2.388 -55.009 1.00 69.88 82 LYS A C 1
ATOM 657 O O . LYS A 1 82 ? 25.087 2.500 -56.228 1.00 69.88 82 LYS A O 1
ATOM 662 N N . ALA A 1 83 ? 25.781 3.012 -54.148 1.00 62.06 83 ALA A N 1
ATOM 663 C CA . ALA A 1 83 ? 26.928 3.823 -54.560 1.00 62.06 83 ALA A CA 1
ATOM 664 C C . ALA A 1 83 ? 28.026 2.969 -55.219 1.00 62.06 83 ALA A C 1
ATOM 666 O O . ALA A 1 83 ? 28.468 3.291 -56.319 1.00 62.06 83 ALA A O 1
ATOM 667 N N . SER A 1 84 ? 28.366 1.819 -54.627 1.00 54.56 84 SER A N 1
ATOM 668 C CA . SER A 1 84 ? 29.337 0.879 -55.212 1.00 54.56 84 SER A CA 1
ATOM 669 C C . SER A 1 84 ? 28.859 0.275 -56.545 1.00 54.56 84 SER A C 1
ATOM 671 O O . SER A 1 84 ? 29.662 0.057 -57.449 1.00 54.56 84 SER A O 1
ATOM 673 N N . SER A 1 85 ? 27.547 0.074 -56.728 1.00 52.78 85 SER A N 1
ATOM 674 C CA . SER A 1 85 ? 26.995 -0.415 -58.003 1.00 52.78 85 SER A CA 1
ATOM 675 C C . SER A 1 85 ? 26.848 0.669 -59.086 1.00 52.78 85 SER A C 1
ATOM 677 O O . SER A 1 85 ? 26.667 0.327 -60.256 1.00 52.78 85 SER A O 1
ATOM 679 N N . LYS A 1 86 ? 26.910 1.964 -58.732 1.00 54.25 86 LYS A N 1
ATOM 680 C CA . LYS A 1 86 ? 27.017 3.075 -59.699 1.00 54.25 86 LYS A CA 1
ATOM 681 C C . LYS A 1 86 ? 28.445 3.225 -60.233 1.00 54.25 86 LYS A C 1
ATOM 683 O O . LYS A 1 86 ? 28.601 3.537 -61.409 1.00 54.25 86 LYS A O 1
ATOM 688 N N . GLU A 1 87 ? 29.464 2.950 -59.418 1.00 51.34 87 GLU A N 1
ATOM 689 C CA . GLU A 1 87 ? 30.873 2.988 -59.845 1.00 51.34 87 GLU A CA 1
ATOM 690 C C . GLU A 1 87 ? 31.211 1.904 -60.880 1.00 51.34 87 GLU A C 1
ATOM 692 O O . GLU A 1 87 ? 32.007 2.146 -61.783 1.00 51.34 87 GLU A O 1
ATOM 697 N N . SER A 1 88 ? 30.556 0.738 -60.836 1.00 51.53 88 SER A N 1
ATOM 698 C CA . SER A 1 88 ? 30.793 -0.338 -61.811 1.00 51.53 88 SER A CA 1
ATOM 699 C C . SER A 1 88 ? 30.146 -0.119 -63.189 1.00 51.53 88 SER A C 1
ATOM 701 O O 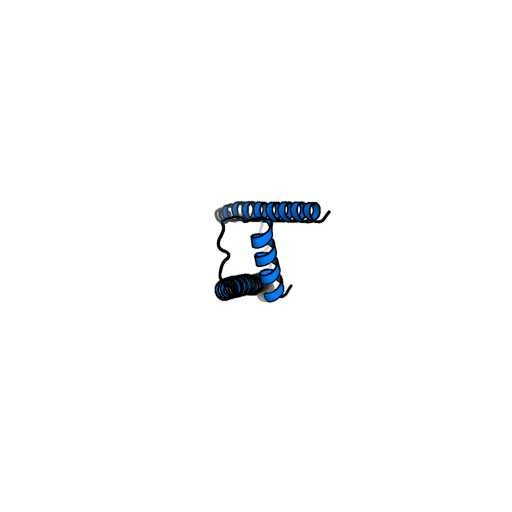. SER A 1 88 ? 30.346 -0.946 -64.075 1.00 51.53 88 SER A O 1
ATOM 703 N N . ASN A 1 89 ? 29.379 0.963 -63.387 1.00 50.88 89 ASN A N 1
ATOM 704 C CA . ASN A 1 89 ? 28.724 1.302 -64.661 1.00 50.88 89 ASN A CA 1
ATOM 705 C C . ASN A 1 89 ? 29.321 2.540 -65.359 1.00 50.88 89 ASN A C 1
ATOM 707 O O . ASN A 1 89 ? 28.736 3.054 -66.314 1.00 50.88 89 ASN A O 1
ATOM 711 N N . ILE A 1 90 ? 30.490 3.016 -64.922 1.00 48.75 90 ILE A N 1
ATOM 712 C CA . ILE A 1 90 ? 31.237 4.052 -65.641 1.00 48.75 90 ILE A CA 1
ATOM 713 C C . ILE A 1 90 ? 32.013 3.366 -66.776 1.00 48.75 90 ILE A C 1
ATOM 715 O O . ILE A 1 90 ? 33.021 2.700 -66.550 1.00 48.75 90 ILE A O 1
ATOM 719 N N . ILE A 1 91 ? 31.516 3.499 -68.009 1.00 52.56 91 ILE A N 1
ATOM 720 C CA . ILE A 1 91 ? 32.282 3.183 -69.227 1.00 52.56 91 ILE A CA 1
ATOM 721 C C . ILE A 1 91 ? 33.559 4.044 -69.192 1.00 52.56 91 ILE A C 1
ATOM 723 O O . ILE A 1 91 ? 33.437 5.232 -68.882 1.00 52.56 91 ILE A O 1
ATOM 727 N N . PRO A 1 92 ? 34.763 3.513 -69.497 1.00 46.97 92 PRO A N 1
ATOM 728 C CA . PRO A 1 92 ? 35.960 4.341 -69.540 1.00 46.97 92 PRO A CA 1
ATOM 729 C C . PRO A 1 92 ? 35.755 5.406 -70.616 1.00 46.97 92 PRO A C 1
ATOM 731 O O . PRO A 1 92 ? 35.645 5.087 -71.798 1.00 46.97 92 PRO A O 1
ATOM 734 N N . MET A 1 93 ? 35.633 6.659 -70.194 1.00 48.00 93 MET A N 1
ATOM 735 C CA . MET A 1 93 ? 35.620 7.808 -71.083 1.00 48.00 93 MET A CA 1
ATOM 736 C C . MET A 1 93 ? 37.050 8.337 -71.120 1.00 48.00 93 MET A C 1
ATOM 738 O O . MET A 1 93 ? 37.632 8.605 -70.066 1.00 48.00 93 MET A O 1
ATOM 742 N N . ASP A 1 94 ? 37.620 8.409 -72.322 1.00 46.94 94 ASP A N 1
ATOM 743 C CA . ASP A 1 94 ? 38.957 8.948 -72.550 1.00 46.94 94 ASP A CA 1
ATOM 744 C C . ASP A 1 94 ? 39.080 10.339 -71.908 1.00 46.94 94 ASP A C 1
ATOM 746 O O . ASP A 1 94 ? 38.234 11.217 -72.095 1.00 46.94 94 ASP A O 1
ATOM 750 N N . ILE A 1 95 ? 40.117 10.506 -71.086 1.00 46.78 95 ILE A N 1
ATOM 751 C CA . ILE A 1 95 ? 40.381 11.733 -70.335 1.00 46.78 95 ILE A CA 1
ATOM 752 C C . ILE A 1 95 ? 41.080 12.721 -71.269 1.00 46.78 95 ILE A C 1
ATOM 754 O O . ILE A 1 95 ? 42.297 12.651 -71.442 1.00 46.78 95 ILE A O 1
ATOM 758 N N . ASP A 1 96 ? 40.330 13.681 -71.805 1.00 40.44 96 ASP A N 1
ATOM 759 C CA . ASP A 1 96 ? 40.912 14.941 -72.260 1.00 40.44 96 ASP A CA 1
ATOM 760 C C . ASP A 1 96 ? 40.970 15.916 -71.079 1.00 40.44 96 ASP A C 1
ATOM 762 O O . ASP A 1 96 ? 39.959 16.389 -70.556 1.00 40.44 96 ASP A O 1
ATOM 766 N N . ASN A 1 97 ? 42.197 16.189 -70.635 1.00 52.03 97 ASN A N 1
ATOM 767 C CA . ASN A 1 97 ? 42.507 17.178 -69.612 1.00 52.03 97 ASN A CA 1
ATOM 768 C C . ASN A 1 97 ? 42.104 18.578 -70.092 1.00 52.03 97 ASN A C 1
ATOM 770 O O . ASN A 1 97 ? 42.759 19.136 -70.973 1.00 52.03 97 ASN A O 1
ATOM 774 N N . ASN A 1 98 ? 41.127 19.203 -69.436 1.00 41.47 98 ASN A N 1
ATOM 775 C CA . ASN A 1 98 ? 41.122 20.655 -69.339 1.00 41.47 98 ASN A CA 1
ATOM 776 C C . ASN A 1 98 ? 40.657 21.116 -67.957 1.00 41.47 98 ASN A C 1
ATOM 778 O O . ASN A 1 98 ? 39.710 20.592 -67.377 1.00 41.47 98 ASN A O 1
ATOM 782 N N . ALA A 1 99 ? 41.418 22.061 -67.425 1.00 45.06 99 ALA A N 1
ATOM 783 C CA . ALA A 1 99 ? 41.359 22.544 -66.065 1.00 45.06 99 ALA A CA 1
ATOM 784 C C . ALA A 1 99 ? 40.203 23.528 -65.842 1.00 45.06 99 ALA A C 1
ATOM 786 O O . ALA A 1 99 ? 39.917 24.349 -66.707 1.00 45.06 99 ALA A O 1
ATOM 787 N N . GLY A 1 100 ? 39.671 23.504 -64.616 1.00 40.59 100 GLY A N 1
ATOM 788 C CA . GLY A 1 100 ? 39.038 24.647 -63.953 1.00 40.59 100 GLY A CA 1
ATOM 789 C C . GLY A 1 100 ? 37.555 24.852 -64.257 1.00 40.59 100 GLY A C 1
ATOM 790 O O . GLY A 1 100 ? 37.193 25.274 -65.342 1.00 40.59 100 GLY A O 1
ATOM 791 N N . GLU A 1 101 ? 36.687 24.647 -63.268 1.00 38.03 101 GLU A N 1
ATOM 792 C CA . GLU A 1 101 ? 36.297 25.695 -62.314 1.00 38.03 101 GLU A CA 1
ATOM 793 C C . GLU A 1 101 ? 35.400 25.099 -61.214 1.00 38.03 101 GLU A C 1
ATOM 795 O O . GLU A 1 101 ? 34.503 24.296 -61.463 1.00 38.03 101 GLU A O 1
ATOM 800 N N . ASN A 1 102 ? 35.710 25.471 -59.970 1.00 45.28 102 ASN A N 1
ATOM 801 C CA . ASN A 1 102 ? 34.973 25.130 -58.757 1.00 45.28 102 ASN A CA 1
ATOM 802 C C . ASN A 1 102 ? 33.570 25.749 -58.779 1.00 45.28 102 ASN A C 1
ATOM 804 O O . ASN A 1 102 ? 33.444 26.966 -58.889 1.00 45.28 102 ASN A O 1
ATOM 808 N N . SER A 1 103 ? 32.548 24.946 -58.495 1.00 40.56 103 SER A N 1
ATOM 809 C CA . SER A 1 103 ? 31.343 25.425 -57.813 1.00 40.56 103 SER A CA 1
ATOM 810 C C . SER A 1 103 ? 31.173 24.605 -56.537 1.00 40.56 103 SER A C 1
ATOM 812 O O . SER A 1 103 ? 30.758 23.451 -56.556 1.00 40.56 103 SER A O 1
ATOM 814 N N . ASN A 1 104 ? 31.590 25.200 -55.418 1.00 41.75 104 ASN A N 1
ATOM 815 C CA . ASN A 1 104 ? 31.213 24.733 -54.093 1.00 41.75 104 ASN A CA 1
ATOM 816 C C . ASN A 1 104 ? 29.743 25.114 -53.895 1.00 41.75 104 ASN A C 1
ATOM 818 O O . ASN A 1 104 ? 29.452 26.266 -53.578 1.00 41.75 104 ASN A O 1
ATOM 822 N N . GLU A 1 105 ? 28.826 24.177 -54.109 1.00 44.53 105 GLU A N 1
ATOM 823 C CA . GLU A 1 105 ? 27.492 24.280 -53.521 1.00 44.53 105 GLU A CA 1
ATOM 824 C C . GLU A 1 105 ? 27.621 23.904 -52.042 1.00 44.53 105 GLU A C 1
ATOM 826 O O . GLU A 1 105 ? 27.808 22.740 -51.680 1.00 44.53 105 GLU A O 1
ATOM 831 N N . GLU A 1 106 ? 27.608 24.927 -51.187 1.00 44.50 106 GLU A N 1
ATOM 832 C CA . GLU A 1 106 ? 27.389 24.763 -49.755 1.00 44.50 106 GLU A CA 1
ATOM 833 C C . GLU A 1 106 ? 26.039 24.067 -49.558 1.00 44.50 106 GLU A C 1
ATOM 835 O O . GLU A 1 106 ? 24.994 24.563 -49.975 1.00 44.50 106 GLU A O 1
ATOM 840 N N . ILE A 1 107 ? 26.068 22.885 -48.945 1.00 44.41 107 ILE A N 1
ATOM 841 C CA . ILE A 1 107 ? 24.858 22.215 -48.480 1.00 44.41 107 ILE A CA 1
ATOM 842 C C . ILE A 1 107 ? 24.386 22.996 -47.252 1.00 44.41 107 ILE A C 1
ATOM 844 O O . ILE A 1 107 ? 24.959 22.864 -46.170 1.00 44.41 107 ILE A O 1
ATOM 848 N N . GLU A 1 108 ? 23.367 23.828 -47.437 1.00 46.06 108 GLU A N 1
ATOM 849 C CA . GLU A 1 108 ? 22.625 24.463 -46.353 1.00 46.06 108 GLU A CA 1
ATOM 850 C C . GLU A 1 108 ? 21.894 23.355 -45.577 1.00 46.06 108 GLU A C 1
ATOM 852 O O . GLU A 1 108 ? 20.984 22.698 -46.081 1.00 46.06 108 GLU A O 1
ATOM 857 N N . LEU A 1 109 ? 22.390 23.048 -44.377 1.00 46.47 109 LEU A N 1
ATOM 858 C CA . LEU A 1 109 ? 21.733 22.141 -43.440 1.00 46.47 109 LEU A CA 1
ATOM 859 C C . LEU A 1 109 ? 20.676 22.955 -42.692 1.00 46.47 109 LEU A C 1
ATOM 861 O O . LEU A 1 109 ? 21.031 23.790 -41.860 1.00 46.47 109 LEU A O 1
ATOM 865 N N . ASP A 1 110 ? 19.403 22.706 -43.000 1.00 43.47 110 ASP A N 1
ATOM 866 C CA . ASP A 1 110 ? 18.257 23.322 -42.328 1.00 43.47 110 ASP A CA 1
ATOM 867 C C . ASP A 1 110 ? 18.385 23.182 -40.802 1.00 43.47 110 ASP A C 1
ATOM 869 O O . ASP A 1 110 ? 18.355 22.087 -40.233 1.00 43.47 110 ASP A O 1
ATOM 873 N N . LEU A 1 111 ? 18.541 24.327 -40.137 1.00 48.06 111 LEU A N 1
ATOM 874 C CA . LEU A 1 111 ? 18.790 24.463 -38.700 1.00 48.06 111 LEU A CA 1
ATOM 875 C C . LEU A 1 111 ? 17.495 24.396 -37.859 1.00 48.06 111 LEU A C 1
ATOM 877 O O . LEU A 1 111 ? 17.498 24.785 -36.695 1.00 48.06 111 LEU A O 1
ATOM 881 N N . GLU A 1 112 ? 16.388 23.914 -38.433 1.00 51.41 112 GLU A N 1
ATOM 882 C CA . GLU A 1 112 ? 15.062 23.859 -37.790 1.00 51.41 112 GLU A CA 1
ATOM 883 C C . GLU A 1 112 ? 14.790 22.549 -37.021 1.00 51.41 112 GLU A C 1
ATOM 885 O O . GLU A 1 112 ? 13.781 22.429 -36.336 1.00 51.41 112 GLU A O 1
ATOM 890 N N . ALA A 1 113 ? 15.693 21.561 -37.049 1.00 54.38 113 ALA A N 1
ATOM 891 C CA . ALA A 1 113 ? 15.476 20.258 -36.400 1.00 54.38 113 ALA A CA 1
ATOM 892 C C . ALA A 1 113 ? 15.907 20.182 -34.914 1.00 54.38 113 ALA A C 1
ATOM 894 O O . ALA A 1 113 ? 16.217 19.096 -34.422 1.00 54.38 113 ALA A O 1
ATOM 895 N N . LEU A 1 114 ? 15.974 21.310 -34.197 1.00 47.12 114 LEU A N 1
ATOM 896 C CA . LEU A 1 114 ? 16.505 21.367 -32.825 1.00 47.12 114 LEU A CA 1
ATOM 897 C C . LEU A 1 114 ? 15.538 21.963 -31.783 1.00 47.12 114 LEU A C 1
ATOM 899 O O . LEU A 1 114 ? 15.997 22.505 -30.781 1.00 47.12 114 LEU A O 1
ATOM 903 N N . GLU A 1 115 ? 14.220 21.861 -31.986 1.00 54.78 115 GLU A N 1
ATOM 904 C CA . GLU A 1 115 ? 13.217 22.349 -31.015 1.00 54.78 115 GLU A CA 1
ATOM 905 C C . GLU A 1 115 ? 12.707 21.291 -30.009 1.00 54.78 115 GLU A C 1
ATOM 907 O O . GLU A 1 115 ? 12.093 21.655 -29.012 1.00 54.78 115 GLU A O 1
ATOM 912 N N . ASP A 1 116 ? 13.056 20.006 -30.141 1.00 52.75 116 ASP A N 1
ATOM 913 C CA . ASP A 1 116 ? 12.509 18.939 -29.270 1.00 52.75 116 ASP A CA 1
ATOM 914 C C . ASP A 1 116 ? 13.236 18.747 -27.913 1.00 52.75 116 ASP A C 1
ATOM 916 O O . ASP A 1 116 ? 12.983 17.781 -27.190 1.00 52.75 116 ASP A O 1
ATOM 920 N N . PHE A 1 117 ? 14.159 19.635 -27.523 1.00 50.19 117 PHE A N 1
ATOM 921 C CA . PHE A 1 117 ? 14.945 19.456 -26.286 1.00 50.19 117 PHE A CA 1
ATOM 922 C C . PHE A 1 117 ? 14.316 20.053 -25.018 1.00 50.19 117 PHE A C 1
ATOM 924 O O . PHE A 1 117 ? 14.754 19.708 -23.920 1.00 50.19 117 PHE A O 1
ATOM 931 N N . GLN A 1 118 ? 13.291 20.906 -25.126 1.00 55.03 118 GLN A N 1
ATOM 932 C CA . GLN A 1 118 ? 12.687 21.553 -23.948 1.00 55.03 118 GLN A CA 1
ATOM 933 C C . GLN A 1 118 ? 11.847 20.599 -23.084 1.00 55.03 118 GLN A C 1
ATOM 935 O O . GLN A 1 118 ? 11.792 20.772 -21.867 1.00 55.03 118 GLN A O 1
ATOM 940 N N . ASP A 1 119 ? 11.282 19.540 -23.666 1.00 55.69 119 ASP A N 1
ATOM 941 C CA . ASP A 1 119 ? 10.451 18.582 -22.924 1.00 55.69 119 ASP A CA 1
ATOM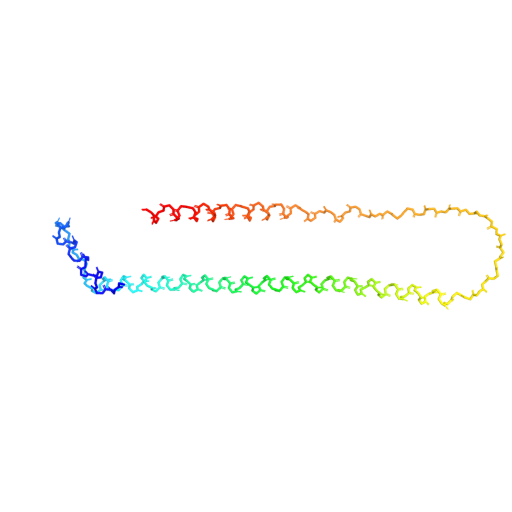 942 C C . ASP A 1 119 ? 11.273 17.557 -22.116 1.00 55.69 119 ASP A C 1
ATOM 944 O O . ASP A 1 119 ? 10.765 16.923 -21.189 1.00 55.69 119 ASP A O 1
ATOM 948 N N . ILE A 1 120 ? 12.568 17.409 -22.419 1.00 55.72 120 ILE A N 1
ATOM 949 C CA . ILE A 1 120 ? 13.457 16.464 -21.724 1.00 55.72 120 ILE A CA 1
ATOM 950 C C . ILE A 1 120 ? 13.918 17.033 -20.377 1.00 55.72 120 ILE A C 1
ATOM 952 O O . ILE A 1 120 ? 14.014 16.291 -19.401 1.00 55.72 120 ILE A O 1
ATOM 956 N N . GLU A 1 121 ? 14.175 18.338 -20.292 1.00 58.31 121 GLU A N 1
ATOM 957 C CA . GLU A 1 121 ? 14.674 18.971 -19.064 1.00 58.31 121 GLU A CA 1
ATOM 958 C C . GLU A 1 121 ? 13.622 18.937 -17.943 1.00 58.31 121 GLU A C 1
ATOM 960 O O . GLU A 1 121 ? 13.934 18.553 -16.814 1.00 58.31 121 GLU A O 1
ATOM 965 N N . ALA A 1 122 ? 12.352 19.186 -18.281 1.00 59.41 122 ALA A N 1
ATOM 966 C CA . ALA A 1 122 ? 11.233 19.063 -17.345 1.00 59.41 122 ALA A CA 1
ATOM 967 C C . ALA A 1 122 ? 11.048 17.618 -16.833 1.00 59.41 122 ALA A C 1
ATOM 969 O O . ALA A 1 122 ? 10.844 17.398 -15.638 1.00 59.41 122 ALA A O 1
ATOM 970 N N . ALA A 1 123 ? 11.190 16.616 -17.710 1.00 56.09 123 ALA A N 1
ATOM 971 C CA . ALA A 1 123 ? 11.096 15.202 -17.333 1.00 56.09 123 ALA A CA 1
ATOM 972 C C . ALA A 1 123 ? 12.273 14.736 -16.444 1.00 56.09 123 ALA A C 1
ATOM 974 O O . ALA A 1 123 ? 12.112 13.887 -15.558 1.00 56.09 123 ALA A O 1
ATOM 975 N N . VAL A 1 124 ? 13.469 15.298 -16.647 1.00 60.50 124 VAL A N 1
ATOM 976 C CA . VAL A 1 124 ? 14.653 15.038 -15.809 1.00 60.50 124 VAL A CA 1
ATOM 977 C C . VAL A 1 124 ? 14.498 15.661 -14.417 1.00 60.50 124 VAL A C 1
ATOM 979 O O . VAL A 1 124 ? 14.896 15.061 -13.414 1.00 60.50 124 VAL A O 1
ATOM 982 N N . GLU A 1 125 ? 13.887 16.839 -14.321 1.00 63.75 125 GLU A N 1
ATOM 983 C CA . GLU A 1 125 ? 13.669 17.504 -13.037 1.00 63.75 125 GLU A CA 1
ATOM 984 C C . GLU A 1 125 ? 12.628 16.754 -12.188 1.00 63.75 125 GLU A C 1
ATOM 986 O O . GLU A 1 125 ? 12.857 16.484 -11.004 1.00 63.75 125 GLU A O 1
ATOM 991 N N . GLU A 1 126 ? 11.543 16.289 -12.811 1.00 64.56 126 GLU A N 1
ATOM 992 C CA . GLU A 1 126 ? 10.493 15.520 -12.138 1.00 64.56 126 GLU A CA 1
ATOM 993 C C . GLU A 1 126 ? 11.008 14.163 -11.621 1.00 64.56 126 GLU A C 1
ATOM 995 O O . GLU A 1 126 ? 10.762 13.777 -10.472 1.00 64.56 126 GLU A O 1
ATOM 1000 N N . THR A 1 127 ? 11.832 13.468 -12.413 1.00 65.69 127 THR A N 1
ATOM 1001 C CA . THR A 1 127 ? 12.475 12.213 -11.985 1.00 65.69 127 THR A CA 1
ATOM 1002 C C . THR A 1 127 ? 13.490 12.424 -10.857 1.00 65.69 127 THR A C 1
ATOM 1004 O O . THR A 1 127 ? 13.565 11.608 -9.933 1.00 65.69 127 THR A O 1
ATOM 1007 N N . THR A 1 128 ? 14.212 13.545 -10.855 1.00 71.25 128 THR A N 1
ATOM 1008 C CA . THR A 1 128 ? 15.160 13.900 -9.785 1.00 71.25 128 THR A CA 1
ATOM 1009 C C . THR A 1 128 ? 14.452 14.140 -8.448 1.00 71.25 128 THR A C 1
ATOM 1011 O O . THR A 1 128 ? 14.917 13.679 -7.399 1.00 71.25 128 THR A O 1
ATOM 1014 N N . VAL A 1 129 ? 13.292 14.804 -8.464 1.00 76.00 129 VAL A N 1
ATOM 1015 C CA . VAL A 1 129 ? 12.466 15.021 -7.263 1.00 76.00 129 VAL A CA 1
ATOM 1016 C C . VAL A 1 129 ? 11.972 13.692 -6.685 1.00 76.00 129 VAL A C 1
ATOM 1018 O O . VAL A 1 129 ? 12.055 13.477 -5.471 1.00 76.00 129 VAL A O 1
ATOM 1021 N N . ILE A 1 130 ? 11.521 12.766 -7.534 1.00 72.69 130 ILE A N 1
ATOM 1022 C CA . ILE A 1 130 ? 11.035 11.445 -7.104 1.00 72.69 130 ILE A CA 1
ATOM 1023 C C . ILE A 1 130 ? 12.158 10.637 -6.434 1.00 72.69 130 ILE A C 1
ATOM 1025 O O . ILE A 1 130 ? 11.963 10.103 -5.338 1.00 72.69 130 ILE A O 1
ATOM 1029 N N . ILE A 1 131 ? 13.351 10.598 -7.037 1.00 79.75 131 ILE A N 1
ATOM 1030 C CA . ILE A 1 131 ? 14.511 9.867 -6.499 1.00 79.75 131 ILE A CA 1
ATOM 1031 C C . ILE A 1 131 ? 14.916 10.410 -5.121 1.00 79.75 131 ILE A C 1
ATOM 1033 O O . ILE A 1 131 ? 15.109 9.638 -4.178 1.00 79.75 131 ILE A O 1
ATOM 1037 N N . ASN A 1 132 ? 14.990 11.735 -4.971 1.00 77.56 132 ASN A N 1
ATOM 1038 C CA . ASN A 1 132 ? 15.373 12.370 -3.707 1.00 77.56 132 ASN A CA 1
ATOM 1039 C C . ASN A 1 132 ? 14.336 12.145 -2.597 1.00 77.56 132 ASN A C 1
ATOM 1041 O O . ASN A 1 132 ? 14.695 11.917 -1.438 1.00 77.56 132 ASN A O 1
ATOM 1045 N N . THR A 1 133 ? 13.051 12.153 -2.952 1.00 81.19 133 THR A N 1
ATOM 1046 C CA . THR A 1 133 ? 11.957 11.874 -2.013 1.00 81.19 133 THR A CA 1
ATOM 1047 C C . THR A 1 133 ? 12.035 10.433 -1.507 1.00 81.19 133 THR A C 1
ATOM 1049 O O . THR A 1 133 ? 11.914 10.186 -0.306 1.00 81.19 133 THR A O 1
ATOM 1052 N N . PHE A 1 134 ? 12.327 9.480 -2.396 1.00 74.12 134 PHE A N 1
ATOM 1053 C CA . PHE A 1 134 ? 12.489 8.075 -2.026 1.00 74.12 134 PHE A CA 1
ATOM 1054 C C . PHE A 1 134 ? 13.735 7.843 -1.160 1.00 74.12 134 PHE A C 1
ATOM 1056 O O . PHE A 1 134 ? 13.686 7.087 -0.189 1.00 74.12 134 PHE A O 1
ATOM 1063 N N . ALA A 1 135 ? 14.837 8.540 -1.453 1.00 78.75 135 ALA A N 1
ATOM 1064 C CA . ALA A 1 135 ? 16.048 8.504 -0.637 1.00 78.75 135 ALA A CA 1
ATOM 1065 C C . ALA A 1 135 ? 15.802 9.032 0.789 1.00 78.75 135 ALA A C 1
ATOM 1067 O O . ALA A 1 135 ? 16.230 8.395 1.750 1.00 78.75 135 ALA A O 1
ATOM 1068 N N . SER A 1 136 ? 15.055 10.134 0.938 1.00 74.56 136 SER A N 1
ATOM 1069 C CA . SER A 1 136 ? 14.646 10.656 2.255 1.00 74.56 136 SER A CA 1
ATOM 1070 C C . SER A 1 136 ? 13.700 9.719 3.006 1.00 74.56 136 SER A C 1
ATOM 1072 O O . SER A 1 136 ? 13.835 9.540 4.214 1.00 74.56 136 SER A O 1
ATOM 1074 N N . ALA A 1 137 ? 12.747 9.092 2.314 1.00 73.19 137 ALA A N 1
ATOM 1075 C CA . ALA A 1 137 ? 11.852 8.124 2.944 1.00 73.19 137 ALA A CA 1
ATOM 1076 C C . ALA A 1 137 ? 12.620 6.887 3.440 1.00 73.19 137 ALA A C 1
ATOM 1078 O O . ALA A 1 137 ? 12.349 6.383 4.530 1.00 73.19 137 ALA A O 1
ATOM 1079 N N . LYS A 1 138 ? 13.615 6.429 2.670 1.00 79.69 138 LYS A N 1
ATOM 1080 C CA . LYS A 1 138 ? 14.473 5.301 3.038 1.00 79.69 138 LYS A CA 1
ATOM 1081 C C . LYS A 1 138 ? 15.308 5.596 4.286 1.00 79.69 138 LYS A C 1
ATOM 1083 O O . LYS A 1 138 ? 15.323 4.779 5.201 1.00 79.69 138 LYS A O 1
ATOM 1088 N N . THR A 1 139 ? 15.952 6.761 4.358 1.00 74.00 139 THR A N 1
ATOM 1089 C CA . THR A 1 139 ? 16.754 7.140 5.532 1.00 74.00 139 THR A CA 1
ATOM 1090 C C . THR A 1 139 ? 15.887 7.352 6.772 1.00 74.00 139 THR A C 1
ATOM 1092 O O . THR A 1 139 ? 16.248 6.887 7.851 1.00 74.00 139 THR A O 1
ATOM 1095 N N . ALA A 1 140 ? 14.710 7.968 6.626 1.00 71.25 140 ALA A N 1
ATOM 1096 C CA . ALA A 1 140 ? 13.755 8.120 7.723 1.00 71.25 140 ALA A CA 1
ATOM 1097 C C . ALA A 1 140 ? 13.287 6.761 8.275 1.00 71.25 140 ALA A C 1
ATOM 1099 O O . ALA A 1 140 ? 13.202 6.581 9.493 1.00 71.25 140 ALA A O 1
ATOM 1100 N N . LEU A 1 141 ? 13.044 5.785 7.394 1.00 66.56 141 LEU A N 1
ATOM 1101 C CA . LEU A 1 141 ? 12.652 4.436 7.790 1.00 66.56 141 LEU A CA 1
ATOM 1102 C C . LEU A 1 141 ? 13.779 3.712 8.541 1.00 66.56 141 LEU A C 1
ATOM 1104 O O . LEU A 1 141 ? 13.522 3.125 9.586 1.00 66.56 141 LEU A O 1
ATOM 1108 N N . GLU A 1 142 ? 15.022 3.813 8.062 1.00 72.62 142 GLU A N 1
ATOM 1109 C CA . GLU A 1 142 ? 16.193 3.200 8.704 1.00 72.62 142 GLU A CA 1
ATOM 1110 C C . GLU A 1 142 ? 16.427 3.757 10.120 1.00 72.62 142 GLU A C 1
ATOM 1112 O O . GLU A 1 142 ? 16.690 2.983 11.042 1.00 72.62 142 GLU A O 1
ATOM 1117 N N . THR A 1 143 ? 16.223 5.064 10.331 1.00 66.19 143 THR A N 1
ATOM 1118 C CA . THR A 1 143 ? 16.348 5.707 11.657 1.00 66.19 143 THR A CA 1
ATOM 1119 C C . THR A 1 143 ? 15.204 5.405 12.631 1.00 66.19 143 THR A C 1
ATOM 1121 O O . THR A 1 143 ? 15.376 5.581 13.832 1.00 66.19 143 THR A O 1
ATOM 1124 N N . SER A 1 144 ? 14.047 4.936 12.146 1.00 52.62 144 SER A N 1
ATOM 1125 C CA .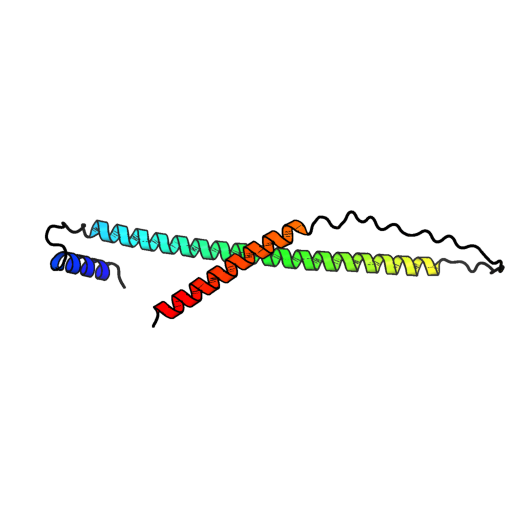 SER A 1 144 ? 12.898 4.568 12.991 1.00 52.62 144 SER A CA 1
ATOM 1126 C C . SER A 1 144 ? 12.954 3.117 13.498 1.00 52.62 144 SER A C 1
ATOM 1128 O O . SER A 1 144 ? 12.119 2.730 14.316 1.00 52.62 144 SER A O 1
ATOM 1130 N N . THR A 1 145 ? 13.892 2.307 12.996 1.00 53.03 145 THR A N 1
ATOM 1131 C CA . THR A 1 145 ? 14.083 0.889 13.370 1.00 53.03 145 THR A CA 1
ATOM 1132 C C . THR A 1 145 ? 15.195 0.642 14.398 1.00 53.03 145 THR A C 1
ATOM 1134 O O . THR A 1 145 ? 15.441 -0.513 14.749 1.00 53.03 145 THR A O 1
ATOM 1137 N N . THR A 1 146 ? 15.839 1.699 14.896 1.00 46.03 146 THR A N 1
ATOM 1138 C CA . THR A 1 146 ? 16.788 1.686 16.029 1.00 46.03 146 THR A CA 1
ATOM 1139 C C . THR A 1 146 ? 16.169 2.315 17.260 1.00 46.03 146 THR A C 1
ATOM 1141 O O . THR A 1 146 ? 16.327 1.725 18.350 1.00 46.03 146 THR A O 1
#

Secondary structure (DSSP, 8-state):
--HHHHHHHHHHHHHHH-TT--PPPHHHHHHHHHHHHHHHHHHHHHHHHHHHHHHHHHHHHHHHHHHHHHHHHHHHHHHHHHHHHHHTT---------------------TTS--TTHHHHHHHHHHHHHHHHHHHHHHHHHHT--